Protein AF-A0A0D8L831-F1 (afdb_monomer_lite)

Organism: Morganella morganii (NCBI:txid582)

Foldseek 3Di:
DEEAEACGLLVQLLCQLVPQPVDQAYYYYPYPQQQLVLLADPVRPCNVVCCVPQNRCVDVVSSVSCCVRRNVNRDDPDDHRHDD

Structure (mmCIF, N/CA/C/O backbone):
data_AF-A0A0D8L831-F1
#
_entry.id   AF-A0A0D8L831-F1
#
loop_
_atom_site.group_PDB
_atom_site.id
_atom_site.type_symbol
_atom_site.label_atom_id
_atom_site.label_alt_id
_atom_site.label_comp_id
_atom_site.label_asym_id
_atom_site.label_entity_id
_atom_site.label_seq_id
_atom_site.pdbx_PDB_ins_code
_atom_site.Cartn_x
_atom_site.Cartn_y
_atom_site.Cartn_z
_atom_site.occupancy
_atom_site.B_iso_or_equiv
_atom_site.auth_seq_id
_atom_site.auth_comp_id
_atom_site.auth_asym_id
_atom_site.auth_atom_id
_atom_site.pdbx_PDB_model_num
ATOM 1 N N . CYS A 1 1 ? -18.631 6.565 9.415 1.00 78.19 1 CYS A N 1
ATOM 2 C CA . CYS A 1 1 ? -18.284 5.507 8.443 1.00 78.19 1 CYS A CA 1
ATOM 3 C C . CYS A 1 1 ? -17.514 6.148 7.300 1.00 78.19 1 CYS A C 1
ATOM 5 O O . CYS A 1 1 ? -17.732 7.332 7.066 1.00 78.19 1 CYS A O 1
ATOM 7 N N . ALA A 1 2 ? -16.643 5.405 6.623 1.00 88.06 2 ALA A N 1
ATOM 8 C CA . ALA A 1 2 ? -15.909 5.882 5.450 1.00 88.06 2 ALA A CA 1
ATOM 9 C C . ALA A 1 2 ? -16.056 4.902 4.280 1.00 88.06 2 ALA A C 1
ATOM 11 O O . ALA A 1 2 ? -16.385 3.733 4.486 1.00 88.06 2 ALA A O 1
ATOM 12 N N . THR A 1 3 ? -15.862 5.390 3.057 1.00 90.75 3 THR A N 1
ATOM 13 C CA . THR A 1 3 ? -15.980 4.586 1.837 1.00 90.75 3 THR A CA 1
ATOM 14 C C . THR A 1 3 ? -14.924 4.997 0.823 1.00 90.75 3 THR A C 1
ATOM 16 O O . THR A 1 3 ? -14.611 6.180 0.704 1.00 90.75 3 THR A O 1
ATOM 19 N N . GLY A 1 4 ? -14.405 4.034 0.067 1.00 90.44 4 GLY A N 1
ATOM 20 C CA . GLY A 1 4 ? -13.441 4.280 -1.003 1.00 90.44 4 GLY A CA 1
ATOM 21 C C . GLY A 1 4 ? -13.346 3.097 -1.958 1.00 90.44 4 GLY A C 1
ATOM 22 O O . GLY A 1 4 ? -13.574 1.955 -1.562 1.00 90.44 4 GLY A O 1
ATOM 23 N N . GLY A 1 5 ? -13.027 3.354 -3.225 1.00 89.69 5 GLY A N 1
ATOM 24 C CA . GLY A 1 5 ? -12.875 2.292 -4.218 1.00 89.69 5 GLY A CA 1
ATOM 25 C C . GLY A 1 5 ? -11.727 2.518 -5.188 1.00 89.69 5 GLY A C 1
ATOM 26 O O . GLY A 1 5 ? -11.252 3.645 -5.315 1.00 89.69 5 GLY A O 1
ATOM 27 N N . SER A 1 6 ? -11.263 1.449 -5.841 1.00 91.06 6 SER A N 1
ATOM 28 C CA . SER A 1 6 ? -10.026 1.446 -6.638 1.00 91.06 6 SER A CA 1
ATOM 29 C C . SER A 1 6 ? -8.840 1.966 -5.799 1.00 91.06 6 SER A C 1
ATOM 31 O O . SER A 1 6 ? -8.626 1.467 -4.689 1.00 91.06 6 SER A O 1
ATOM 33 N N . ALA A 1 7 ? -8.137 3.014 -6.237 1.00 89.94 7 ALA A N 1
ATOM 34 C CA . ALA A 1 7 ? -7.125 3.730 -5.451 1.00 89.94 7 ALA A CA 1
ATOM 35 C C . ALA A 1 7 ? -7.688 4.363 -4.158 1.00 89.94 7 ALA A C 1
ATOM 37 O O . ALA A 1 7 ? -7.012 4.439 -3.138 1.00 89.94 7 ALA A O 1
ATOM 38 N N . GLY A 1 8 ? -8.969 4.736 -4.117 1.00 86.50 8 GLY A N 1
ATOM 39 C CA . GLY A 1 8 ? -9.631 5.119 -2.864 1.00 86.50 8 GLY A CA 1
ATOM 40 C C . GLY A 1 8 ? -9.751 3.954 -1.871 1.00 86.50 8 GLY A C 1
ATOM 41 O O . GLY A 1 8 ? -9.866 4.173 -0.669 1.00 86.50 8 GLY A O 1
ATOM 42 N N . GLY A 1 9 ? -9.700 2.710 -2.352 1.00 89.62 9 GLY A N 1
ATOM 43 C CA . GLY A 1 9 ? -9.623 1.510 -1.523 1.00 89.62 9 GLY A CA 1
ATOM 44 C C . GLY A 1 9 ? -8.258 1.329 -0.855 1.00 89.62 9 GLY A C 1
ATOM 45 O O . GLY A 1 9 ? -8.221 0.885 0.291 1.00 89.62 9 GLY A O 1
ATOM 46 N N . LEU A 1 10 ? -7.170 1.749 -1.517 1.00 91.94 10 LEU A N 1
ATOM 47 C CA . LEU A 1 10 ? -5.829 1.833 -0.922 1.00 91.94 10 LEU A CA 1
ATOM 48 C C . LEU A 1 10 ? -5.845 2.763 0.295 1.00 91.94 10 LEU A C 1
ATOM 50 O O . LEU A 1 10 ? -5.426 2.370 1.381 1.00 91.94 10 LEU A O 1
ATOM 54 N N . LEU A 1 11 ? -6.420 3.962 0.137 1.00 92.00 11 LEU A N 1
ATOM 55 C CA . LEU A 1 11 ? -6.579 4.923 1.232 1.00 92.00 11 LEU A CA 1
ATOM 56 C C . LEU A 1 11 ? -7.344 4.309 2.410 1.00 92.00 11 LEU A C 1
ATOM 58 O O . LEU A 1 11 ? -6.901 4.394 3.553 1.00 92.00 11 LEU A O 1
ATOM 62 N N . MET A 1 12 ? -8.485 3.669 2.140 1.00 94.44 12 MET A N 1
ATOM 63 C CA . MET A 1 12 ? -9.280 3.031 3.193 1.00 94.44 12 MET A CA 1
ATOM 64 C C . MET A 1 12 ? -8.523 1.884 3.878 1.00 94.44 12 MET A C 1
ATOM 66 O O . MET A 1 12 ? -8.606 1.749 5.097 1.00 94.44 12 MET A O 1
ATOM 70 N N . GLY A 1 13 ? -7.760 1.091 3.118 1.00 90.88 13 GLY A N 1
ATOM 71 C CA . GLY A 1 13 ? -6.921 0.010 3.636 1.00 90.88 13 GLY A CA 1
ATOM 72 C C . GLY A 1 13 ? -5.754 0.504 4.501 1.00 90.88 13 GLY A C 1
ATOM 73 O O . GLY A 1 13 ? -5.446 -0.090 5.530 1.00 90.88 13 GLY A O 1
ATOM 74 N N . ALA A 1 14 ? -5.127 1.621 4.137 1.00 93.19 14 ALA A N 1
ATOM 75 C CA . ALA A 1 14 ? -4.062 2.208 4.943 1.00 93.19 14 ALA A CA 1
ATOM 76 C C . ALA A 1 14 ? -4.626 2.794 6.247 1.00 93.19 14 ALA A C 1
ATOM 78 O O . ALA A 1 14 ? -4.100 2.552 7.333 1.00 93.19 14 ALA A O 1
ATOM 79 N N . VAL A 1 15 ? -5.750 3.510 6.160 1.00 93.50 15 VAL A N 1
ATOM 80 C CA . VAL A 1 15 ? -6.378 4.166 7.313 1.00 93.50 15 VAL A CA 1
ATOM 81 C C . VAL A 1 15 ? -6.939 3.160 8.320 1.00 93.50 15 VAL A C 1
ATOM 83 O O . VAL A 1 15 ? -6.793 3.383 9.520 1.00 93.50 15 VAL A O 1
ATOM 86 N N . ILE A 1 16 ? -7.524 2.036 7.882 1.00 92.88 16 ILE A N 1
ATOM 87 C CA . ILE A 1 16 ? -7.983 0.996 8.822 1.00 92.88 16 ILE A CA 1
ATOM 88 C C . ILE A 1 16 ? -6.815 0.357 9.585 1.00 92.88 16 ILE A C 1
ATOM 90 O O . ILE A 1 16 ? -6.980 -0.036 10.737 1.00 92.88 16 ILE A O 1
ATOM 94 N N . ASN A 1 17 ? -5.624 0.296 8.984 1.00 92.06 17 ASN A N 1
ATOM 95 C CA . ASN A 1 17 ? -4.428 -0.165 9.678 1.00 92.06 17 ASN A CA 1
ATOM 96 C C . ASN A 1 17 ? -3.882 0.899 10.642 1.00 92.06 17 ASN A C 1
ATOM 98 O O . ASN A 1 17 ? -3.446 0.556 11.737 1.00 92.06 17 ASN A O 1
ATOM 102 N N . GLN A 1 18 ? -3.895 2.174 10.263 1.00 92.81 18 GLN A N 1
ATOM 103 C CA . GLN A 1 18 ? -3.246 3.235 11.040 1.00 92.81 18 GLN A CA 1
ATOM 104 C C . GLN A 1 18 ? -4.116 3.809 12.165 1.00 92.81 18 GLN A C 1
ATOM 106 O O . GLN A 1 18 ? -3.581 4.172 13.208 1.00 92.81 18 GLN A O 1
ATOM 111 N N . ALA A 1 19 ? -5.431 3.903 11.963 1.00 93.12 19 ALA A N 1
ATOM 112 C CA . ALA A 1 19 ? -6.358 4.527 12.909 1.00 93.12 19 ALA A CA 1
ATOM 113 C C . ALA A 1 19 ? -7.755 3.861 12.885 1.00 93.12 19 ALA A C 1
ATOM 115 O O . ALA A 1 19 ? -8.760 4.520 12.578 1.00 93.12 19 ALA A O 1
ATOM 116 N N . PRO A 1 20 ? -7.850 2.542 13.157 1.00 91.88 20 PRO A N 1
ATOM 117 C CA . PRO A 1 20 ? -9.116 1.802 13.116 1.00 91.88 20 PRO A CA 1
ATOM 118 C C . PRO A 1 20 ? -10.190 2.368 14.056 1.00 91.88 20 PRO A C 1
ATOM 120 O O . PRO A 1 20 ? -11.378 2.306 13.747 1.00 91.88 20 PRO A O 1
ATOM 123 N N . GLU A 1 21 ? -9.791 2.947 15.186 1.00 91.62 21 GLU A N 1
ATOM 124 C CA . GLU A 1 21 ? -10.665 3.485 16.230 1.00 91.62 21 GLU A CA 1
ATOM 125 C C . GLU A 1 21 ? -11.451 4.734 15.812 1.00 91.62 21 GLU A C 1
ATOM 127 O O . GLU A 1 21 ? -12.480 5.047 16.415 1.00 91.62 21 GLU A O 1
ATOM 132 N N . LEU A 1 22 ? -11.003 5.441 14.770 1.00 92.06 22 LEU A N 1
ATOM 133 C CA . LEU A 1 22 ? -11.676 6.643 14.268 1.00 92.06 22 LEU A CA 1
ATOM 134 C C . LEU A 1 22 ? -12.928 6.323 13.444 1.00 92.06 22 LEU A C 1
ATOM 136 O O . LEU A 1 22 ? -13.746 7.206 13.169 1.00 92.06 22 LEU A O 1
ATOM 140 N N . TYR A 1 23 ? -13.101 5.063 13.045 1.00 89.88 23 TYR A N 1
ATOM 141 C CA . TYR A 1 23 ? -14.171 4.647 12.156 1.00 89.88 23 TYR A CA 1
ATOM 142 C C . TYR A 1 23 ? -15.041 3.602 12.829 1.00 89.88 23 TYR A C 1
ATOM 144 O O . TYR A 1 23 ? -14.575 2.669 13.461 1.00 89.88 23 TYR A O 1
ATOM 152 N N . ARG A 1 24 ? -16.354 3.734 12.646 1.00 87.62 24 ARG A N 1
ATOM 153 C CA . ARG A 1 24 ? -17.320 2.720 13.092 1.00 87.62 24 ARG A CA 1
ATOM 154 C C . ARG A 1 24 ? -17.582 1.630 12.050 1.00 87.62 24 ARG A C 1
ATOM 156 O O . ARG A 1 24 ? -18.218 0.635 12.356 1.00 87.62 24 ARG A O 1
ATOM 163 N N . GLY A 1 25 ? -17.123 1.848 10.822 1.00 87.94 25 GLY A N 1
ATOM 164 C CA . GLY A 1 25 ? -17.343 0.974 9.679 1.00 87.94 25 GLY A CA 1
ATOM 165 C C . GLY A 1 25 ? -16.729 1.582 8.421 1.00 87.94 25 GLY A C 1
ATOM 166 O O . GLY A 1 25 ? -16.774 2.809 8.240 1.00 87.94 25 GLY A O 1
ATOM 167 N N . ILE A 1 26 ? -16.137 0.731 7.588 1.00 88.62 26 ILE A N 1
ATOM 168 C CA . ILE A 1 26 ? -15.461 1.097 6.342 1.00 88.62 26 ILE A CA 1
ATOM 169 C C . ILE A 1 26 ? -15.992 0.199 5.225 1.00 88.62 26 ILE A C 1
ATOM 171 O O . ILE A 1 26 ? -16.123 -1.009 5.407 1.00 88.62 26 ILE A O 1
ATOM 175 N N . VAL A 1 27 ? -16.305 0.794 4.075 1.00 89.31 27 VAL A N 1
ATOM 176 C CA . VAL A 1 27 ? -16.700 0.071 2.860 1.00 89.31 27 VAL A CA 1
ATOM 177 C C . VAL A 1 27 ? -15.632 0.278 1.796 1.00 89.31 27 VAL A C 1
ATOM 179 O O . VAL A 1 27 ? -15.303 1.413 1.451 1.00 89.31 27 VAL A O 1
ATOM 182 N N . THR A 1 28 ? -15.098 -0.816 1.264 1.00 89.00 28 THR A N 1
ATOM 183 C CA . THR A 1 28 ? -14.109 -0.780 0.187 1.00 89.00 28 THR A CA 1
ATOM 184 C C . THR A 1 28 ? -14.660 -1.442 -1.072 1.00 89.00 28 THR A C 1
ATOM 186 O O . THR A 1 28 ? -15.289 -2.496 -1.012 1.00 89.00 28 THR A O 1
ATOM 189 N N . GLN A 1 29 ? -14.470 -0.805 -2.228 1.00 88.00 29 GLN A N 1
ATOM 190 C CA . GLN A 1 29 ? -14.963 -1.300 -3.520 1.00 88.00 29 GLN A CA 1
ATOM 191 C C . GLN A 1 29 ? -13.790 -1.531 -4.470 1.00 88.00 29 GLN A C 1
ATOM 193 O O . GLN A 1 29 ? -13.054 -0.593 -4.751 1.00 88.00 29 GLN A O 1
ATOM 198 N N . VAL A 1 30 ? -13.607 -2.762 -4.965 1.00 88.62 30 VAL A N 1
ATOM 199 C CA . VAL A 1 30 ? -12.461 -3.155 -5.820 1.00 88.62 30 VAL A CA 1
ATOM 200 C C . VAL A 1 30 ? -11.120 -2.557 -5.347 1.00 88.62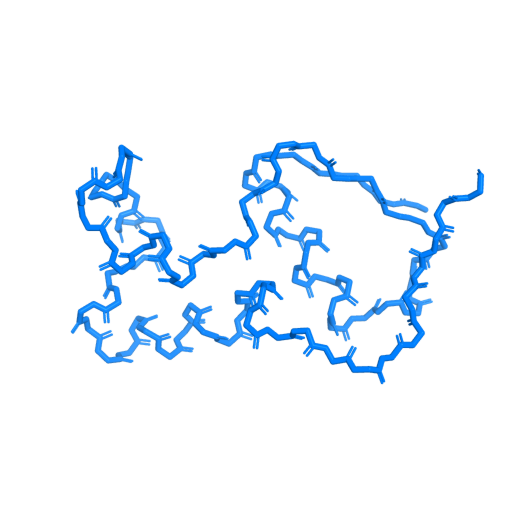 30 VAL A C 1
ATOM 202 O O . VAL A 1 30 ? -10.477 -1.818 -6.090 1.00 88.62 30 VAL A O 1
ATOM 205 N N . PRO A 1 31 ? -10.733 -2.758 -4.074 1.00 89.62 31 PRO A N 1
ATOM 206 C CA . PRO A 1 31 ? -9.698 -1.935 -3.476 1.00 89.62 31 PRO A CA 1
ATOM 207 C C . PRO A 1 31 ? -8.294 -2.405 -3.861 1.00 89.62 31 PRO A C 1
ATOM 209 O O . PRO A 1 31 ? -7.972 -3.589 -3.770 1.00 89.62 31 PRO A O 1
ATOM 212 N N . PHE A 1 32 ? -7.440 -1.453 -4.222 1.00 90.50 32 PHE A N 1
ATOM 213 C CA . PHE A 1 32 ? -6.018 -1.690 -4.439 1.00 90.50 32 PHE A CA 1
ATOM 214 C C . PHE A 1 32 ? -5.294 -1.833 -3.086 1.00 90.50 32 PHE A C 1
ATOM 216 O O . PHE A 1 32 ? -4.849 -0.849 -2.508 1.00 90.50 32 PHE A O 1
ATOM 223 N N . VAL A 1 33 ? -5.270 -3.042 -2.513 1.00 91.56 33 VAL A N 1
ATOM 224 C CA . VAL A 1 33 ? -4.749 -3.292 -1.145 1.00 91.56 33 VAL A CA 1
ATOM 225 C C . VAL A 1 33 ? -3.411 -4.022 -1.094 1.00 91.56 33 VAL A C 1
ATOM 227 O O . VAL A 1 33 ? -2.737 -3.965 -0.069 1.00 91.56 33 VAL A O 1
ATOM 230 N N . ASP A 1 34 ? -3.025 -4.686 -2.179 1.00 93.69 34 ASP A N 1
ATOM 231 C CA . ASP A 1 34 ? -1.752 -5.401 -2.308 1.00 93.69 34 ASP A CA 1
ATOM 232 C C . ASP A 1 34 ? -0.771 -4.570 -3.148 1.00 93.69 34 ASP A C 1
ATOM 234 O O . ASP A 1 34 ? -0.352 -4.956 -4.242 1.00 93.69 34 ASP A O 1
ATOM 238 N N . ALA A 1 35 ? -0.504 -3.350 -2.672 1.00 92.38 35 ALA A N 1
ATOM 239 C CA . ALA A 1 35 ? 0.206 -2.336 -3.441 1.00 92.38 35 ALA A CA 1
ATOM 240 C C . ALA A 1 35 ? 1.666 -2.728 -3.680 1.00 92.38 35 ALA A C 1
ATOM 242 O O . ALA A 1 35 ? 2.148 -2.638 -4.805 1.00 92.38 35 ALA A O 1
ATOM 243 N N . LEU A 1 36 ? 2.362 -3.214 -2.649 1.00 94.56 36 LEU A N 1
ATOM 244 C CA . LEU A 1 36 ? 3.774 -3.566 -2.779 1.00 94.56 36 LEU A CA 1
ATOM 245 C C . LEU A 1 36 ? 3.993 -4.723 -3.755 1.00 94.56 36 LEU A C 1
ATOM 247 O O . LEU A 1 36 ? 4.833 -4.610 -4.647 1.00 94.56 36 LEU A O 1
ATOM 251 N N . THR A 1 37 ? 3.230 -5.809 -3.617 1.00 93.75 37 THR A N 1
ATOM 252 C CA . THR A 1 37 ? 3.345 -6.970 -4.509 1.00 93.75 37 THR A CA 1
ATOM 253 C C . THR A 1 37 ? 2.986 -6.585 -5.939 1.00 93.75 37 THR A C 1
ATOM 255 O O . THR A 1 37 ? 3.741 -6.897 -6.855 1.00 93.75 37 THR A O 1
ATOM 258 N N . THR A 1 38 ? 1.888 -5.842 -6.134 1.00 93.50 38 THR A N 1
ATOM 259 C CA . THR A 1 38 ? 1.434 -5.441 -7.475 1.00 93.50 38 THR A CA 1
ATOM 260 C C . THR A 1 38 ? 2.444 -4.533 -8.169 1.00 93.50 38 THR A C 1
ATOM 262 O O . THR A 1 38 ? 2.787 -4.770 -9.325 1.00 93.50 38 THR A O 1
ATOM 265 N N . MET A 1 39 ? 2.970 -3.528 -7.460 1.00 94.94 39 MET A N 1
ATOM 266 C CA . MET A 1 39 ? 3.961 -2.609 -8.023 1.00 94.94 39 MET A CA 1
ATOM 267 C C . MET A 1 39 ? 5.315 -3.290 -8.274 1.00 94.94 39 MET A C 1
ATOM 269 O O . MET A 1 39 ? 6.091 -2.822 -9.103 1.00 94.94 39 MET A O 1
ATOM 273 N N . SER A 1 40 ? 5.601 -4.405 -7.596 1.00 94.00 40 SER A N 1
ATOM 274 C CA . SER A 1 40 ? 6.834 -5.182 -7.796 1.00 94.00 40 SER A CA 1
ATOM 275 C C . SER A 1 40 ? 6.781 -6.109 -9.018 1.00 94.00 40 SER A C 1
ATOM 277 O O . SER A 1 40 ? 7.819 -6.640 -9.409 1.00 94.00 40 SER A O 1
ATOM 279 N N . ASP A 1 41 ? 5.606 -6.320 -9.621 1.00 93.31 41 ASP A N 1
ATOM 280 C CA . ASP A 1 41 ? 5.430 -7.208 -10.774 1.00 93.31 41 ASP A CA 1
ATOM 281 C C . ASP A 1 41 ? 5.037 -6.418 -12.040 1.00 93.31 41 ASP A C 1
ATOM 283 O O . ASP A 1 41 ? 3.864 -6.077 -12.226 1.00 93.31 41 ASP A O 1
ATOM 287 N N . PRO A 1 42 ? 5.985 -6.155 -12.962 1.00 91.50 42 PRO A N 1
ATOM 288 C CA . PRO A 1 42 ? 5.705 -5.417 -14.192 1.00 91.50 42 PRO A CA 1
ATOM 289 C C . PRO A 1 42 ? 4.836 -6.195 -15.194 1.00 91.50 42 PRO A C 1
ATOM 291 O O . PRO A 1 42 ? 4.428 -5.628 -16.207 1.00 91.50 42 PRO A O 1
ATOM 294 N N . SER A 1 43 ? 4.564 -7.486 -14.961 1.00 93.62 43 SER A N 1
ATOM 295 C CA . SER A 1 43 ? 3.676 -8.284 -15.815 1.00 93.62 43 SER A CA 1
ATOM 296 C C . SER A 1 43 ? 2.192 -8.026 -15.542 1.00 93.62 43 SER A C 1
ATOM 298 O O . SER A 1 43 ? 1.350 -8.328 -16.396 1.00 93.62 43 SER A O 1
ATOM 300 N N . ILE A 1 44 ? 1.858 -7.438 -14.387 1.00 91.12 44 ILE A N 1
ATOM 301 C CA . ILE A 1 44 ? 0.487 -7.064 -14.048 1.00 91.12 44 ILE A CA 1
ATOM 302 C C . ILE A 1 44 ? 0.096 -5.817 -14.861 1.00 91.12 44 ILE A C 1
ATOM 304 O O . ILE A 1 44 ? 0.840 -4.832 -14.890 1.00 91.12 44 ILE A O 1
ATOM 308 N N . PRO A 1 45 ? -1.066 -5.821 -15.548 1.00 90.62 45 PRO A N 1
ATOM 309 C CA . PRO A 1 45 ? -1.534 -4.650 -16.279 1.00 90.62 45 PRO A CA 1
ATOM 310 C C . PRO A 1 45 ? -1.597 -3.407 -15.388 1.00 90.62 45 PRO A C 1
ATOM 312 O O . PRO A 1 45 ? -2.016 -3.492 -14.240 1.00 90.62 45 PRO A O 1
ATOM 315 N N . LEU A 1 46 ? -1.256 -2.252 -15.966 1.00 89.12 46 LEU A N 1
ATOM 316 C CA . LEU A 1 46 ? -1.176 -0.931 -15.321 1.00 89.12 46 LEU A CA 1
ATOM 317 C C . LEU A 1 46 ? 0.061 -0.695 -14.443 1.00 89.12 46 LEU A C 1
ATOM 319 O O . LEU A 1 46 ? 0.493 0.452 -14.394 1.00 89.12 46 LEU A O 1
ATOM 323 N N . THR A 1 47 ? 0.700 -1.723 -13.870 1.00 90.69 47 THR A N 1
ATOM 324 C CA . THR A 1 47 ? 1.848 -1.556 -12.953 1.00 90.69 47 THR A CA 1
ATOM 325 C C . THR A 1 47 ? 2.917 -0.608 -13.497 1.00 90.69 47 THR A C 1
ATOM 327 O O . THR A 1 47 ? 3.262 0.379 -12.851 1.00 90.69 47 THR A O 1
ATOM 330 N N . THR A 1 48 ? 3.402 -0.841 -14.719 1.00 90.69 48 THR A N 1
ATOM 331 C CA . THR A 1 48 ? 4.461 0.002 -15.297 1.00 90.69 48 THR A CA 1
ATOM 332 C C . THR A 1 48 ? 4.007 1.431 -15.593 1.00 90.69 48 THR A C 1
ATOM 334 O O . THR A 1 48 ? 4.832 2.336 -15.637 1.00 90.69 48 THR A O 1
ATOM 337 N N . GLY A 1 49 ? 2.710 1.632 -15.841 1.00 92.19 49 GLY A N 1
ATOM 338 C CA . GLY A 1 49 ? 2.121 2.951 -16.077 1.00 92.19 49 GLY A CA 1
ATOM 339 C C . GLY A 1 49 ? 1.855 3.732 -14.791 1.00 92.19 49 GLY A C 1
ATOM 340 O O . GLY A 1 49 ? 1.755 4.952 -14.841 1.00 92.19 49 GLY A O 1
ATOM 341 N N . GLU A 1 50 ? 1.769 3.050 -13.648 1.00 92.81 50 GLU A N 1
ATOM 342 C CA . GLU A 1 50 ? 1.534 3.664 -12.339 1.00 92.81 50 GLU A CA 1
ATOM 343 C C . GLU A 1 50 ? 2.830 3.921 -11.550 1.00 92.81 50 GLU A C 1
ATOM 345 O O . GLU A 1 50 ? 2.783 4.449 -10.439 1.00 92.81 50 GLU A O 1
ATOM 350 N N . TYR A 1 51 ? 4.005 3.615 -12.114 1.00 94.25 51 TYR A N 1
ATOM 351 C CA . TYR A 1 51 ? 5.290 3.943 -11.481 1.00 94.25 51 TYR A CA 1
ATOM 352 C C . TYR A 1 51 ? 5.481 5.440 -11.242 1.00 94.25 51 TYR A C 1
ATOM 354 O O . TYR A 1 51 ? 6.098 5.804 -10.244 1.00 94.25 51 TYR A O 1
ATOM 362 N N . ASP A 1 52 ? 4.932 6.295 -12.103 1.00 93.00 52 ASP A N 1
ATOM 363 C CA . ASP A 1 52 ? 4.988 7.748 -11.913 1.00 93.00 52 ASP A CA 1
ATOM 364 C C . ASP A 1 52 ? 4.084 8.228 -10.761 1.00 93.00 52 ASP A C 1
ATOM 366 O O . ASP A 1 52 ? 4.320 9.302 -10.211 1.00 93.00 52 ASP A O 1
ATOM 370 N N . GLU A 1 53 ? 3.075 7.435 -10.377 1.00 92.50 53 GLU A N 1
ATOM 371 C CA . GLU A 1 53 ? 2.143 7.750 -9.287 1.00 92.50 53 GLU A CA 1
ATOM 372 C C . GLU A 1 53 ? 2.640 7.193 -7.945 1.00 92.50 53 GLU A C 1
ATOM 374 O O . GLU A 1 53 ? 2.746 7.927 -6.963 1.00 92.50 53 GLU A O 1
ATOM 379 N N . TRP A 1 54 ? 2.966 5.896 -7.891 1.00 93.38 54 TRP A N 1
ATOM 380 C CA . TRP A 1 54 ? 3.297 5.210 -6.633 1.00 93.38 54 TRP A CA 1
ATOM 381 C C . TRP A 1 54 ? 4.794 4.982 -6.420 1.00 93.38 54 TRP A C 1
ATOM 383 O O . TRP A 1 54 ? 5.226 4.779 -5.285 1.00 93.38 54 TRP A O 1
ATOM 393 N N . GLY A 1 55 ? 5.582 4.997 -7.496 1.00 93.31 55 GLY A N 1
ATOM 394 C CA . GLY A 1 55 ? 6.989 4.601 -7.513 1.00 93.31 55 GLY A CA 1
ATOM 395 C C . GLY A 1 55 ? 7.219 3.170 -8.010 1.00 93.31 55 GLY A C 1
ATOM 396 O O . GLY A 1 55 ? 6.324 2.326 -8.000 1.00 93.31 55 GLY A O 1
ATOM 397 N N . ASN A 1 56 ? 8.454 2.890 -8.441 1.00 95.38 56 ASN A N 1
ATOM 398 C CA . ASN A 1 56 ? 8.908 1.549 -8.823 1.00 95.38 56 ASN A CA 1
ATOM 399 C C . ASN A 1 56 ? 9.672 0.889 -7.648 1.00 95.38 56 ASN A C 1
ATOM 401 O O . ASN A 1 56 ? 10.775 1.352 -7.335 1.00 95.38 56 ASN A O 1
ATOM 405 N N . PRO A 1 57 ? 9.152 -0.194 -7.030 1.00 94.94 57 PRO A N 1
ATOM 406 C CA . PRO A 1 57 ? 9.803 -0.914 -5.929 1.00 94.94 57 PRO A CA 1
ATOM 407 C C . PRO A 1 57 ? 11.159 -1.553 -6.258 1.00 94.94 57 PRO A C 1
ATOM 409 O O . PRO A 1 57 ? 11.862 -1.969 -5.341 1.00 94.94 57 PRO A O 1
ATOM 412 N N . GLU A 1 58 ? 11.576 -1.623 -7.526 1.00 93.56 58 GLU A N 1
ATOM 413 C CA . GLU A 1 58 ? 12.966 -1.968 -7.867 1.00 93.56 58 GLU A CA 1
ATOM 414 C C . GLU A 1 58 ? 13.968 -0.960 -7.273 1.00 93.56 58 GLU A C 1
ATOM 416 O O . GLU A 1 58 ? 15.128 -1.292 -7.023 1.00 93.56 58 GLU A O 1
ATOM 421 N N . ASN A 1 59 ? 13.525 0.275 -7.011 1.00 95.06 59 ASN A N 1
ATOM 422 C CA . ASN A 1 59 ? 14.271 1.245 -6.226 1.00 95.06 59 ASN A CA 1
ATOM 423 C C . ASN A 1 59 ? 14.001 1.049 -4.725 1.00 95.06 59 ASN A C 1
ATOM 425 O O . ASN A 1 59 ? 12.860 1.114 -4.272 1.00 95.06 59 ASN A O 1
ATOM 429 N N . GLU A 1 60 ? 15.065 0.911 -3.929 1.00 94.88 60 GLU A N 1
ATOM 430 C CA . GLU A 1 60 ? 14.959 0.666 -2.486 1.00 94.88 60 GLU A CA 1
ATOM 431 C C . GLU A 1 60 ? 14.181 1.755 -1.722 1.00 94.88 60 GLU A C 1
ATOM 433 O O . GLU A 1 60 ? 13.476 1.443 -0.762 1.00 94.88 60 GLU A O 1
ATOM 438 N N . SER A 1 61 ? 14.280 3.025 -2.129 1.00 95.44 61 SER A N 1
ATOM 439 C CA . SER A 1 61 ? 13.520 4.108 -1.487 1.00 95.44 61 SER A CA 1
ATOM 440 C 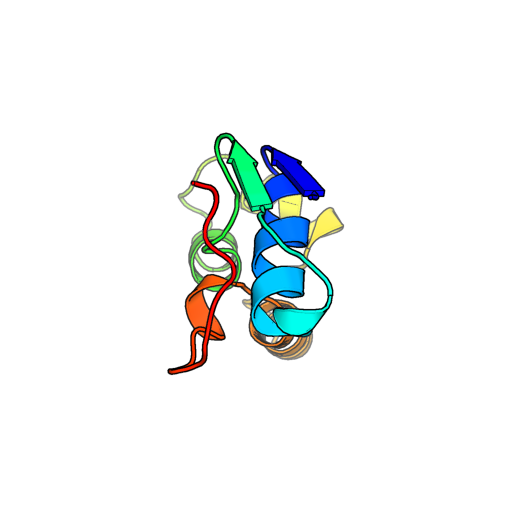C . SER A 1 61 ? 12.020 3.973 -1.748 1.00 95.44 61 SER A C 1
ATOM 442 O O . SER A 1 61 ? 11.246 3.925 -0.795 1.00 95.44 61 SER A O 1
ATOM 444 N N . ALA A 1 62 ? 11.626 3.765 -3.006 1.00 95.00 62 ALA A N 1
ATOM 445 C CA . ALA A 1 62 ? 10.233 3.543 -3.380 1.00 95.00 62 ALA A CA 1
ATOM 446 C C . ALA A 1 62 ? 9.664 2.265 -2.742 1.00 95.00 62 ALA A C 1
ATOM 448 O O . ALA A 1 62 ? 8.543 2.278 -2.243 1.00 95.00 62 ALA A O 1
ATOM 449 N N . TYR A 1 63 ? 10.447 1.182 -2.673 1.00 95.94 63 TYR A N 1
ATOM 450 C CA . TYR A 1 63 ? 10.055 -0.035 -1.957 1.00 95.94 63 TYR A CA 1
ATOM 451 C C . TYR A 1 63 ? 9.695 0.261 -0.499 1.00 95.94 63 TYR A C 1
ATOM 453 O O . TYR A 1 63 ? 8.646 -0.166 -0.017 1.00 95.94 63 TYR A O 1
ATOM 461 N N . ARG A 1 64 ? 10.560 0.995 0.215 1.00 95.69 64 A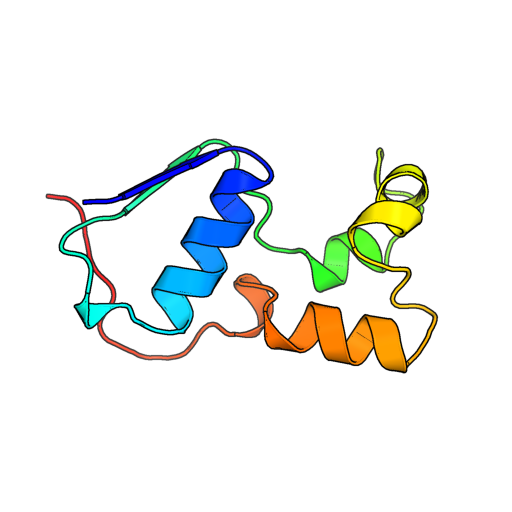RG A N 1
ATOM 462 C CA . ARG A 1 64 ? 10.343 1.340 1.628 1.00 95.69 64 ARG A CA 1
ATOM 463 C C . ARG A 1 64 ? 9.114 2.226 1.802 1.00 95.69 64 ARG A C 1
ATOM 465 O O . ARG A 1 64 ? 8.333 1.975 2.719 1.00 95.69 64 ARG A O 1
ATOM 472 N N . ASP A 1 65 ? 8.929 3.197 0.915 1.00 95.25 65 ASP A N 1
ATOM 473 C CA . ASP A 1 65 ? 7.792 4.113 0.955 1.00 95.25 65 ASP A CA 1
ATOM 474 C C . ASP A 1 65 ? 6.473 3.363 0.720 1.00 95.25 65 ASP A C 1
ATOM 476 O O . ASP A 1 65 ? 5.562 3.455 1.543 1.00 95.25 65 ASP A O 1
ATOM 480 N N . ILE A 1 66 ? 6.393 2.533 -0.326 1.00 95.44 66 ILE A N 1
ATOM 481 C CA . ILE A 1 66 ? 5.202 1.722 -0.632 1.00 95.44 66 ILE A CA 1
ATOM 482 C C . ILE A 1 66 ? 4.925 0.719 0.494 1.00 95.44 66 ILE A C 1
ATOM 484 O O . ILE A 1 66 ? 3.794 0.597 0.970 1.00 95.44 66 ILE A O 1
ATOM 488 N N . ARG A 1 67 ? 5.960 0.033 0.996 1.00 95.75 67 ARG A N 1
ATOM 489 C CA . ARG A 1 67 ? 5.842 -0.924 2.106 1.00 95.75 67 ARG A CA 1
ATOM 490 C C . ARG A 1 67 ? 5.301 -0.279 3.380 1.00 95.75 67 ARG A C 1
ATOM 492 O O . ARG A 1 67 ? 4.624 -0.965 4.149 1.00 95.75 67 ARG A O 1
ATOM 499 N N . ALA A 1 68 ? 5.596 0.994 3.637 1.00 94.75 68 ALA A N 1
ATOM 500 C CA . ALA A 1 68 ? 5.160 1.680 4.850 1.00 94.75 68 ALA A CA 1
ATOM 501 C C . ALA A 1 68 ? 3.634 1.866 4.921 1.00 94.75 68 ALA A C 1
ATOM 503 O O . ALA A 1 68 ? 3.083 1.895 6.021 1.00 94.75 68 ALA A O 1
ATOM 504 N N . TYR A 1 69 ? 2.945 1.956 3.778 1.00 94.00 69 TYR A N 1
ATOM 505 C CA . TYR A 1 69 ? 1.492 2.165 3.742 1.00 94.00 69 TYR A CA 1
ATOM 506 C C . TYR A 1 69 ? 0.694 1.034 3.087 1.00 94.00 69 TYR A C 1
ATOM 508 O O . TYR A 1 69 ? -0.526 1.011 3.256 1.00 94.00 69 TYR A O 1
ATOM 516 N N . SER A 1 70 ? 1.336 0.105 2.366 1.00 95.75 70 SER A N 1
ATOM 517 C CA . SER A 1 70 ? 0.661 -1.010 1.685 1.00 95.75 70 SER A CA 1
ATOM 518 C C . SER A 1 70 ? -0.263 -1.764 2.656 1.00 95.75 70 SER A C 1
ATOM 520 O O . SER A 1 70 ? 0.217 -2.298 3.664 1.00 95.75 70 SER A O 1
ATOM 522 N N . PRO A 1 71 ? -1.589 -1.788 2.423 1.00 94.06 71 PRO A N 1
ATOM 523 C CA . PRO A 1 71 ? -2.535 -2.313 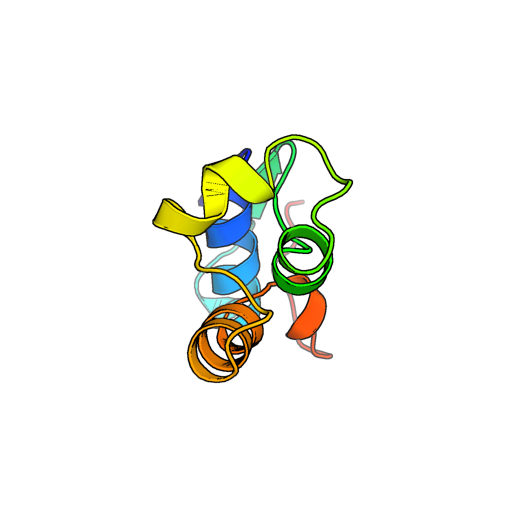3.398 1.00 94.06 71 PRO A CA 1
ATOM 524 C C . PRO A 1 71 ? -2.295 -3.778 3.749 1.00 94.06 71 PRO A C 1
ATOM 526 O O . PRO A 1 71 ? -2.314 -4.126 4.929 1.00 94.06 71 PRO A O 1
ATOM 529 N N . TYR A 1 72 ? -2.044 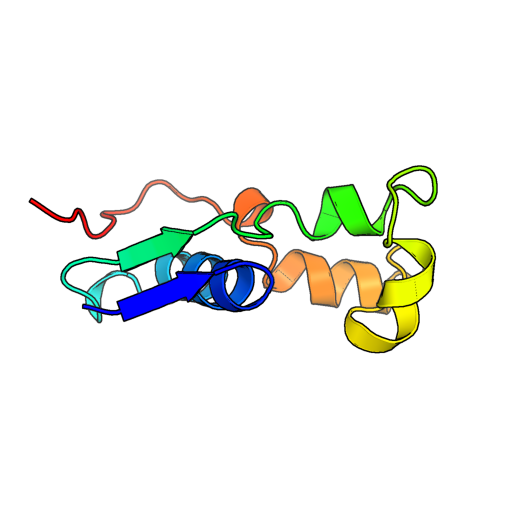-4.623 2.747 1.00 93.06 72 TYR A N 1
ATOM 530 C CA . TYR A 1 72 ? -1.843 -6.058 2.942 1.00 93.06 72 TYR A CA 1
ATOM 531 C C . TYR A 1 72 ? -0.594 -6.363 3.782 1.00 93.06 72 TYR A C 1
ATOM 533 O O . TYR A 1 72 ? -0.626 -7.208 4.676 1.00 93.06 72 TYR A O 1
ATOM 541 N N . ASP A 1 73 ? 0.480 -5.601 3.578 1.00 94.25 73 ASP A N 1
ATOM 542 C CA . ASP A 1 73 ? 1.753 -5.778 4.281 1.00 94.25 73 ASP A CA 1
ATOM 543 C C . ASP A 1 73 ? 1.757 -5.258 5.728 1.00 94.25 73 ASP A C 1
ATOM 545 O O . ASP A 1 73 ? 2.690 -5.530 6.487 1.00 94.25 73 ASP A O 1
ATOM 549 N N . ASN A 1 74 ? 0.742 -4.484 6.118 1.00 93.19 74 ASN A N 1
ATOM 550 C CA . ASN A 1 74 ? 0.641 -3.848 7.436 1.00 93.19 74 ASN A CA 1
ATOM 551 C C . ASN A 1 74 ? -0.565 -4.352 8.249 1.00 93.19 74 ASN A C 1
ATOM 553 O O . ASN A 1 74 ? -1.040 -3.670 9.163 1.00 93.19 74 ASN A O 1
ATOM 557 N N . ILE A 1 75 ? -1.066 -5.550 7.925 1.00 92.06 75 ILE A N 1
ATOM 558 C CA . ILE A 1 75 ? -2.097 -6.226 8.716 1.00 92.06 75 ILE A CA 1
ATOM 559 C C . ILE A 1 75 ? -1.499 -6.669 10.054 1.00 92.06 75 ILE A C 1
ATOM 561 O O . ILE A 1 75 ? -0.493 -7.372 10.118 1.00 92.06 75 ILE A O 1
ATOM 565 N N . GLU A 1 76 ? -2.179 -6.301 11.134 1.00 88.81 76 GLU A N 1
ATOM 566 C CA . GLU A 1 76 ? -1.819 -6.660 12.503 1.00 88.81 76 GLU A CA 1
ATOM 567 C C . GLU A 1 76 ? -3.042 -7.204 13.241 1.00 88.81 76 GLU A C 1
ATOM 569 O O . GLU A 1 76 ? -4.186 -6.883 12.909 1.00 88.81 76 GLU A O 1
ATOM 574 N N . ALA A 1 77 ? -2.811 -7.995 14.288 1.00 88.25 77 ALA A N 1
ATOM 575 C CA . ALA A 1 77 ? -3.877 -8.460 15.166 1.00 88.25 77 ALA A CA 1
ATOM 576 C C . ALA A 1 77 ? -4.378 -7.310 16.062 1.00 88.25 77 ALA A C 1
ATOM 578 O O . ALA A 1 77 ? -3.885 -7.106 17.170 1.00 88.25 77 ALA A O 1
ATOM 579 N N . LYS A 1 78 ? -5.367 -6.555 15.575 1.00 85.75 78 LYS A N 1
ATOM 580 C CA . LYS A 1 78 ? -6.035 -5.460 16.295 1.00 85.75 78 LYS A CA 1
ATOM 581 C C . LYS A 1 78 ? -7.539 -5.472 16.055 1.00 85.75 78 LYS A C 1
ATOM 583 O O . LYS A 1 78 ? -8.029 -6.096 15.115 1.00 85.75 78 LYS A O 1
ATOM 588 N N . ALA A 1 79 ? -8.282 -4.796 16.929 1.00 82.94 79 ALA A N 1
ATOM 589 C CA . ALA A 1 79 ? -9.711 -4.611 16.730 1.00 82.94 79 ALA A CA 1
ATOM 590 C C . ALA A 1 79 ? -9.934 -3.745 15.483 1.00 82.94 79 ALA A C 1
ATOM 592 O O . ALA A 1 79 ? -9.475 -2.606 15.429 1.00 82.94 79 ALA A O 1
ATOM 593 N N . ILE A 1 80 ? -10.628 -4.298 14.490 1.00 82.38 80 ILE A N 1
ATOM 594 C CA . ILE A 1 80 ? -10.974 -3.596 13.255 1.00 82.38 80 ILE A CA 1
ATOM 595 C C . ILE A 1 80 ? -12.461 -3.222 13.250 1.00 82.38 80 ILE A C 1
ATOM 597 O O . ILE A 1 80 ? -13.291 -3.977 13.770 1.00 82.38 80 ILE A O 1
ATOM 601 N N . PRO A 1 81 ? -12.826 -2.070 12.670 1.00 78.69 81 PRO A N 1
ATOM 602 C CA . PRO A 1 81 ? -14.217 -1.683 12.534 1.00 78.69 81 PRO A CA 1
ATOM 603 C C . PRO A 1 81 ? -14.957 -2.611 11.570 1.00 78.69 81 PRO A C 1
ATOM 605 O O . PRO A 1 81 ? -14.535 -2.819 10.435 1.00 78.69 81 PRO A O 1
ATOM 608 N N . ILE A 1 82 ? -16.098 -3.127 12.020 1.00 72.69 82 ILE A N 1
ATOM 609 C CA . ILE A 1 82 ? -17.010 -3.949 11.224 1.00 72.69 82 ILE A CA 1
ATOM 610 C C . ILE A 1 82 ? -18.295 -3.161 10.949 1.00 72.69 82 ILE A C 1
ATOM 612 O O . ILE A 1 82 ? -18.880 -2.574 11.859 1.00 72.69 82 ILE A O 1
ATOM 616 N N . CYS A 1 83 ? -18.733 -3.127 9.690 1.00 57.22 83 CYS A N 1
ATOM 617 C CA . CYS A 1 83 ? -20.087 -2.685 9.357 1.00 57.22 83 CYS A CA 1
ATOM 618 C C . CYS A 1 83 ? -21.059 -3.818 9.722 1.00 57.22 83 CYS A C 1
ATOM 620 O O . CYS A 1 83 ? -20.884 -4.934 9.234 1.00 57.22 83 CYS A O 1
ATOM 622 N N . TRP A 1 84 ? -22.041 -3.530 10.579 1.00 53.47 84 TRP A N 1
ATOM 623 C CA . TRP A 1 84 ? -23.195 -4.401 10.834 1.00 53.47 84 TRP A CA 1
ATOM 624 C C . TRP A 1 84 ? -24.304 -4.118 9.824 1.00 53.47 84 TRP A C 1
ATOM 626 O O . TRP A 1 84 ? -24.492 -2.919 9.507 1.00 53.47 84 TRP A O 1
#

Secondary structure (DSSP, 8-state):
-EEEETHHHHHHHHHHHH-GGG-S-EEEES----HHHHHH-TTSTTGGGSHHHH--TTSHHHHHHHHHH-TGGG--SS------

Radius of gyration: 13.4 Å; chains: 1; bounding box: 38×16×33 Å

InterPro domains:
  IPR001375 Peptidase S9, prolyl oligopeptidase, catalytic domain [PF00326] (1-76)
  IPR002470 Peptidase S9A, prolyl oligopeptidase [PR00862] (4-24)
  IPR002470 Peptidase S9A, prolyl oligopeptidase [PR00862] (62-77)
  IPR029058 Alpha/Beta hydrolase fold [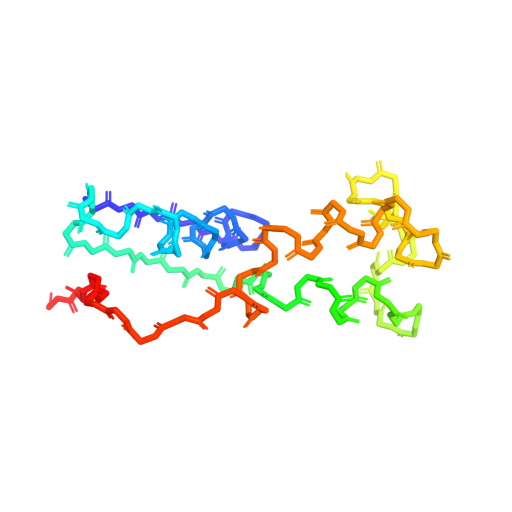G3DSA:3.40.50.1820] (1-81)
  IPR029058 Alpha/Beta hydrolase fold [SSF53474] (3-80)
  IPR051543 Serine Peptidase S9A Subfamily [PTHR11757] (1-81)

pLDDT: mean 90.47, std 6.8, range [53.47, 95.94]

Sequence (84 aa):
CATGGSAGGLLMGAVINQAPELYRGIVTQVPFVDALTTMSDPSIPLTTGEYDEWGNPENESAYRDIRAYSPYDNIEAKAIPICW